Protein AF-A0A914XAJ8-F1 (afdb_monomer_lite)

Foldseek 3Di:
DPPPPPVVVVVPPPVPPPPDPAPPLVVLLVLLVVCLQVLLVCLPDDLVVVLVVQLVVLVVVVVCSVVSNVSCVQFSVQLSVCCNVDVFAGSNNSSCVRSVDDPVPDGTDPPDPDVSD

Secondary structure (DSSP, 8-state):
--STTGGGSTT---------S-S-HHHHHHHHHHHHHHHHHTTTS-HHHHHHHHHHHHHT-TTTHHHHHHHHHHHHHHHHHHHHH-TT--HHHHHHHHH----TTPPPP-SS--TT-

InterPro domains:
  IPR008139 Saposin B type domain [PS50015] (25-105)
  IPR011001 Saposin-like [SSF47862] (27-101)

Radius of gyration: 17.37 Å; chains: 1; bounding box: 32×52×49 Å

Sequence (117 aa):
MKVLIVLAVLCAFVYAKPQEKGLGEEIECDLCHYFGPTLEDWADKELSEIDDFMKAECRMIPFIADKCVQWVADHLDEIVILLKTDECISGCIACNKVCGCDFTNCKPSCRKECPSC

pLDDT: mean 80.27, std 17.65, range [42.91, 95.75]

Organism: NCBI:txid2011161

Structure (mmCIF, N/CA/C/O backbone):
data_AF-A0A914XAJ8-F1
#
_entry.id   AF-A0A914XAJ8-F1
#
loop_
_atom_site.group_PDB
_atom_site.id
_atom_site.type_symbol
_atom_site.label_atom_id
_atom_site.label_alt_id
_atom_site.label_comp_id
_atom_site.label_asym_id
_atom_site.label_entity_id
_atom_site.label_seq_id
_atom_site.pdbx_PDB_ins_code
_atom_site.Cartn_x
_atom_site.Cartn_y
_atom_site.Cartn_z
_atom_site.occupancy
_atom_site.B_iso_or_equiv
_atom_site.auth_seq_id
_atom_site.auth_comp_id
_atom_site.auth_asym_id
_atom_site.auth_atom_id
_atom_site.pdbx_PDB_model_num
ATOM 1 N N . MET A 1 1 ? -14.088 -34.173 33.238 1.00 48.31 1 MET A N 1
ATOM 2 C CA . MET A 1 1 ? -13.890 -32.710 33.108 1.00 48.31 1 MET A CA 1
ATOM 3 C C . MET A 1 1 ? -12.450 -32.397 32.679 1.00 48.31 1 MET A C 1
ATOM 5 O O . MET A 1 1 ? -11.699 -31.856 33.468 1.00 48.31 1 MET A O 1
ATOM 9 N N . LYS A 1 2 ? -12.011 -32.805 31.480 1.00 49.62 2 LYS A N 1
ATOM 10 C CA . LYS A 1 2 ? -10.649 -32.516 30.960 1.00 49.62 2 LYS A CA 1
ATOM 11 C C . LYS A 1 2 ? -10.597 -32.407 29.423 1.00 49.62 2 LYS A C 1
ATOM 13 O O . LYS A 1 2 ? -9.522 -32.325 28.855 1.00 49.62 2 LYS A O 1
ATOM 18 N N . VAL A 1 3 ? -11.757 -32.404 28.755 1.00 48.56 3 VAL A N 1
ATOM 19 C CA . VAL A 1 3 ? -11.868 -32.462 27.281 1.00 48.56 3 VAL A CA 1
ATOM 20 C C . VAL A 1 3 ? -12.312 -31.116 26.681 1.00 48.56 3 VAL A C 1
ATOM 22 O O . VAL A 1 3 ? -12.205 -30.905 25.483 1.00 48.56 3 VAL A O 1
ATOM 25 N N . LEU A 1 4 ? -12.740 -30.155 27.510 1.00 45.94 4 LEU A N 1
ATOM 26 C CA . LEU A 1 4 ? -13.288 -28.870 27.051 1.00 45.94 4 LEU A CA 1
ATOM 27 C C . LEU A 1 4 ? -12.236 -27.782 26.757 1.00 45.94 4 LEU A C 1
ATOM 29 O O . LEU A 1 4 ? -12.598 -26.727 26.259 1.00 45.94 4 LEU A O 1
ATOM 33 N N . ILE A 1 5 ? -10.948 -28.017 27.032 1.00 50.88 5 ILE A N 1
ATOM 34 C CA . ILE A 1 5 ? -9.898 -26.987 26.872 1.00 50.88 5 ILE A CA 1
ATOM 35 C C . ILE A 1 5 ? -9.203 -27.074 25.497 1.00 50.88 5 ILE A C 1
ATOM 37 O O . ILE A 1 5 ? -8.570 -26.122 25.058 1.00 50.88 5 ILE A O 1
ATOM 41 N N . VAL A 1 6 ? -9.365 -28.178 24.761 1.00 46.62 6 VAL A N 1
ATOM 42 C CA . VAL A 1 6 ? -8.634 -28.400 23.496 1.00 46.62 6 VAL A CA 1
ATOM 43 C C . VAL A 1 6 ? -9.242 -27.627 22.311 1.00 46.62 6 VAL A C 1
ATOM 45 O O . VAL A 1 6 ? -8.543 -27.340 21.346 1.00 46.62 6 VAL A O 1
ATOM 48 N N . LEU A 1 7 ? -10.512 -27.213 22.388 1.00 45.22 7 LEU A N 1
ATOM 49 C CA . LEU A 1 7 ? -11.201 -26.523 21.284 1.00 45.22 7 LEU A CA 1
ATOM 50 C C . LEU A 1 7 ? -10.909 -25.015 21.186 1.00 45.22 7 LEU A C 1
ATOM 52 O O . LEU A 1 7 ? -11.104 -24.439 20.123 1.00 45.22 7 LEU A O 1
ATOM 56 N N . ALA A 1 8 ? -10.402 -24.373 22.244 1.00 47.22 8 ALA A N 1
ATOM 57 C CA . ALA A 1 8 ? -10.133 -22.929 22.236 1.00 47.22 8 ALA A CA 1
ATOM 58 C C . ALA A 1 8 ? -8.763 -22.549 21.641 1.00 47.22 8 ALA A C 1
ATOM 60 O O . ALA A 1 8 ? -8.506 -21.377 21.384 1.00 47.22 8 ALA A O 1
ATOM 61 N N . VAL A 1 9 ? -7.878 -23.522 21.405 1.00 49.47 9 VAL A N 1
ATOM 62 C CA . VAL A 1 9 ? -6.501 -23.262 20.944 1.00 49.47 9 VAL A CA 1
ATOM 63 C C . VAL A 1 9 ? -6.392 -23.249 19.409 1.00 49.47 9 VAL A C 1
ATOM 65 O O . VAL A 1 9 ? -5.387 -22.810 18.865 1.00 49.47 9 VAL A O 1
ATOM 68 N N . LEU A 1 10 ? -7.439 -23.657 18.682 1.00 47.53 10 LEU A N 1
ATOM 69 C CA . LEU A 1 10 ? -7.404 -23.768 17.216 1.00 47.53 10 LEU A CA 1
ATOM 70 C C . LEU A 1 10 ? -7.855 -22.508 16.452 1.00 47.53 10 LEU A C 1
ATOM 72 O O . LEU A 1 10 ? -7.652 -22.449 15.245 1.00 47.53 10 LEU A O 1
ATOM 76 N N . CYS A 1 11 ? -8.387 -21.476 17.118 1.00 44.62 11 CYS A N 1
ATOM 77 C CA . CYS A 1 11 ? -8.710 -20.192 16.468 1.00 44.62 11 CYS A CA 1
ATOM 78 C C . CYS A 1 11 ? -7.594 -19.141 16.586 1.00 44.62 11 CYS A C 1
ATOM 80 O O . CYS A 1 11 ? -7.733 -18.043 16.059 1.00 44.62 11 CYS A O 1
ATOM 82 N N . ALA A 1 12 ? -6.484 -19.469 17.257 1.00 45.38 12 ALA A N 1
ATOM 83 C CA . ALA A 1 12 ? -5.336 -18.576 17.415 1.00 45.38 12 ALA A CA 1
ATOM 84 C C . ALA A 1 12 ? -4.277 -18.736 16.312 1.00 45.38 12 ALA A C 1
ATOM 86 O O . ALA A 1 12 ? -3.224 -18.109 16.388 1.00 45.38 12 ALA A O 1
ATOM 87 N N . PHE A 1 13 ? -4.565 -19.494 15.248 1.00 47.50 13 PHE A N 1
ATOM 88 C CA . PHE A 1 13 ? -3.880 -19.302 13.970 1.00 47.50 13 PHE A CA 1
ATOM 89 C C . PHE A 1 13 ? -4.422 -18.031 13.306 1.00 47.50 13 PHE A C 1
ATOM 91 O O . PHE A 1 13 ? -4.981 -18.056 12.213 1.00 47.50 13 PHE A O 1
ATOM 98 N N . VAL A 1 14 ? -4.243 -16.898 13.993 1.00 48.81 14 VAL A N 1
ATOM 99 C CA . VAL A 1 14 ? -3.966 -15.649 13.297 1.00 48.81 14 VAL A CA 1
ATOM 100 C C . VAL A 1 14 ? -2.837 -16.015 12.349 1.00 48.81 14 VAL A C 1
ATOM 102 O O . VAL A 1 14 ? -1.777 -16.462 12.790 1.00 48.81 14 VAL A O 1
ATOM 105 N N . TYR A 1 15 ? -3.131 -15.953 11.054 1.00 50.00 15 TYR A N 1
ATOM 106 C CA . TYR A 1 15 ? -2.159 -16.000 9.979 1.00 50.00 15 TYR A CA 1
ATOM 107 C C . TYR A 1 15 ? -1.119 -14.912 10.265 1.00 50.00 15 TYR A C 1
ATOM 109 O O . TYR A 1 15 ? -1.218 -13.788 9.786 1.00 50.00 15 TYR A O 1
ATOM 117 N N . ALA A 1 16 ? -0.128 -15.223 11.094 1.00 49.53 16 ALA A N 1
ATOM 118 C CA . ALA A 1 16 ? 1.111 -14.486 11.125 1.00 49.53 16 ALA A CA 1
ATOM 119 C C . ALA A 1 16 ? 1.788 -14.847 9.806 1.00 49.53 16 ALA A C 1
ATOM 121 O O . ALA A 1 16 ? 2.519 -15.838 9.725 1.00 49.53 16 ALA A O 1
ATOM 122 N N . LYS A 1 17 ? 1.446 -14.096 8.747 1.00 46.94 17 LYS A N 1
ATOM 123 C CA . LYS A 1 17 ? 2.246 -14.071 7.526 1.00 46.94 17 LYS A CA 1
ATOM 124 C C . LYS A 1 17 ? 3.696 -13.889 7.996 1.00 46.94 17 LYS A C 1
ATOM 126 O O . LYS A 1 17 ? 3.951 -12.988 8.802 1.00 46.94 17 LYS A O 1
ATOM 131 N N . PRO A 1 18 ? 4.632 -14.762 7.595 1.00 42.91 18 PRO A N 1
ATOM 132 C CA . PRO A 1 18 ? 6.034 -14.496 7.855 1.00 42.91 18 PRO A CA 1
ATOM 133 C C . PRO A 1 18 ? 6.340 -13.123 7.251 1.00 42.91 18 PRO A C 1
ATOM 135 O O . PRO A 1 18 ? 6.054 -12.909 6.077 1.00 42.91 18 PRO A O 1
ATOM 138 N N . GLN A 1 19 ? 6.869 -12.191 8.052 1.00 50.59 19 GLN A N 1
ATOM 139 C CA . GLN A 1 19 ? 7.510 -10.993 7.516 1.00 50.59 19 GLN A CA 1
ATOM 140 C C . GLN A 1 19 ? 8.737 -11.470 6.731 1.00 50.59 19 GLN A C 1
ATOM 142 O O . GLN A 1 19 ? 9.844 -11.586 7.265 1.00 50.59 19 GLN A O 1
ATOM 147 N N . GLU A 1 20 ? 8.518 -11.840 5.469 1.00 48.50 20 GLU A N 1
ATOM 148 C CA . GLU A 1 20 ? 9.574 -11.847 4.473 1.00 48.50 20 GLU A CA 1
ATOM 149 C C . GLU A 1 20 ? 10.191 -10.454 4.499 1.00 48.50 20 GLU A C 1
ATOM 151 O O . GLU A 1 20 ? 9.480 -9.464 4.651 1.00 48.50 20 GLU A O 1
ATOM 156 N N . LYS A 1 21 ? 11.526 -10.395 4.482 1.00 43.84 21 LYS A N 1
ATOM 157 C CA . LYS A 1 21 ? 12.284 -9.145 4.579 1.00 43.84 21 LYS A CA 1
ATOM 158 C C . LYS A 1 21 ? 11.654 -8.138 3.628 1.00 43.84 21 LYS A C 1
ATOM 160 O O . LYS A 1 21 ? 11.743 -8.345 2.418 1.00 43.84 21 LYS A O 1
ATOM 165 N N . GLY A 1 22 ? 11.001 -7.143 4.232 1.00 49.75 22 GLY A N 1
ATOM 166 C CA . GLY A 1 22 ? 10.109 -6.223 3.554 1.00 49.75 22 GLY A CA 1
ATOM 167 C C . GLY A 1 22 ? 10.763 -5.676 2.307 1.00 49.75 22 GLY A C 1
ATOM 168 O O . GLY A 1 22 ? 11.993 -5.514 2.224 1.00 49.75 22 GLY A O 1
ATOM 169 N N . LEU A 1 23 ? 9.919 -5.392 1.329 1.00 57.59 23 LEU A N 1
ATOM 170 C CA . LEU A 1 23 ? 10.280 -4.442 0.307 1.00 57.59 23 LEU A CA 1
ATOM 171 C C . LEU A 1 23 ? 10.894 -3.242 1.051 1.00 57.59 23 LEU A C 1
ATOM 173 O O . LEU A 1 23 ? 10.366 -2.843 2.081 1.00 57.59 23 LEU A O 1
ATOM 177 N N . GLY A 1 24 ? 12.099 -2.793 0.663 1.00 64.44 24 GLY A N 1
ATOM 178 C CA . GLY A 1 24 ? 12.816 -1.790 1.463 1.00 64.44 24 GLY A CA 1
ATOM 179 C C . GLY A 1 24 ? 11.845 -0.671 1.827 1.00 64.44 24 GLY A C 1
ATOM 180 O O . GLY A 1 24 ? 11.205 -0.174 0.910 1.00 64.44 24 GLY A O 1
ATOM 181 N N . GLU A 1 25 ? 11.679 -0.382 3.121 1.00 70.56 25 GLU A N 1
ATOM 182 C CA . GLU A 1 25 ? 10.581 0.422 3.702 1.00 70.56 25 GLU A CA 1
ATOM 183 C C . GLU A 1 25 ? 10.292 1.704 2.897 1.00 70.56 25 GLU A C 1
ATOM 185 O O . GLU A 1 25 ? 9.149 2.090 2.681 1.00 70.56 25 GLU A O 1
ATOM 190 N N . GLU A 1 26 ? 11.342 2.292 2.324 1.00 80.31 26 GLU A N 1
ATOM 191 C CA . GLU A 1 26 ? 11.297 3.410 1.379 1.00 80.31 26 GLU A CA 1
ATOM 192 C C . GLU A 1 26 ? 10.439 3.150 0.120 1.00 80.31 26 GLU A C 1
ATOM 194 O O . GLU A 1 26 ? 9.595 3.969 -0.218 1.00 80.31 26 GLU A O 1
ATOM 199 N N . ILE A 1 27 ? 10.590 2.001 -0.549 1.00 86.31 27 ILE A N 1
ATOM 200 C CA . ILE A 1 27 ? 9.811 1.629 -1.742 1.00 86.31 27 ILE A CA 1
ATOM 201 C C . ILE A 1 27 ? 8.351 1.338 -1.376 1.00 86.31 27 ILE A C 1
ATOM 203 O O . ILE A 1 27 ? 7.461 1.701 -2.142 1.00 86.31 27 ILE A O 1
ATOM 207 N N . GLU A 1 28 ? 8.083 0.689 -0.237 1.00 88.44 28 GLU A N 1
ATOM 208 C CA . GLU A 1 28 ? 6.699 0.490 0.232 1.00 88.44 28 GLU A CA 1
ATOM 209 C C . GLU A 1 28 ? 6.024 1.841 0.438 1.00 88.44 28 GLU A C 1
ATOM 211 O O . GLU A 1 28 ? 4.916 2.049 -0.052 1.00 88.44 28 GLU A O 1
ATOM 216 N N . CYS A 1 29 ? 6.727 2.785 1.066 1.00 88.31 29 CYS A N 1
ATOM 217 C CA . CYS A 1 29 ? 6.254 4.148 1.236 1.00 88.31 29 CYS A CA 1
ATOM 218 C C . CYS A 1 29 ? 6.083 4.889 -0.092 1.00 88.31 29 CYS A C 1
ATOM 220 O O . CYS A 1 29 ? 5.043 5.514 -0.296 1.00 88.31 29 CYS A O 1
ATOM 222 N N . ASP A 1 30 ? 7.019 4.780 -1.030 1.00 90.06 30 ASP A N 1
ATOM 223 C CA . ASP A 1 30 ? 6.883 5.400 -2.350 1.00 90.06 30 ASP A CA 1
ATOM 224 C C . ASP A 1 30 ? 5.647 4.882 -3.099 1.00 90.06 30 ASP A C 1
ATOM 226 O O . ASP A 1 30 ? 4.900 5.670 -3.683 1.00 90.06 30 ASP A O 1
ATOM 230 N N . LEU A 1 31 ? 5.380 3.573 -3.036 1.00 91.75 31 LEU A N 1
ATOM 231 C CA . LEU A 1 31 ? 4.180 2.964 -3.616 1.00 91.75 31 LEU A CA 1
ATOM 232 C C . LEU A 1 31 ? 2.910 3.397 -2.877 1.00 91.75 31 LEU A C 1
ATOM 234 O O . LEU A 1 31 ? 1.924 3.752 -3.518 1.00 91.75 31 LEU A O 1
ATOM 238 N N . CYS A 1 32 ? 2.947 3.439 -1.544 1.00 90.88 32 CYS A N 1
ATOM 239 C CA . CYS A 1 32 ? 1.856 3.927 -0.702 1.00 90.88 32 CYS A CA 1
ATOM 240 C C . CYS A 1 32 ? 1.517 5.401 -1.028 1.00 90.88 32 CYS A C 1
ATOM 242 O O . CYS A 1 32 ? 0.343 5.764 -1.131 1.00 90.88 32 CYS A O 1
ATOM 244 N N . HIS A 1 33 ? 2.524 6.248 -1.258 1.00 88.81 33 HIS A N 1
ATOM 245 C CA . HIS A 1 33 ? 2.351 7.646 -1.660 1.00 88.81 33 HIS A CA 1
ATOM 246 C C . HIS A 1 33 ? 1.831 7.777 -3.097 1.00 88.81 33 HIS A C 1
ATOM 248 O O . HIS A 1 33 ? 0.968 8.612 -3.367 1.00 88.81 33 HIS A O 1
ATOM 254 N N . TYR A 1 34 ? 2.322 6.936 -4.008 1.00 89.88 34 TYR A N 1
ATOM 255 C CA . TYR A 1 34 ? 1.908 6.928 -5.408 1.00 89.88 34 TYR A CA 1
ATOM 256 C C . TYR A 1 34 ? 0.459 6.452 -5.589 1.00 89.88 34 TYR A C 1
ATOM 258 O O . TYR A 1 34 ? -0.330 7.106 -6.271 1.00 89.88 34 TYR A O 1
ATOM 266 N N . PHE A 1 35 ? 0.087 5.335 -4.959 1.00 92.69 35 PHE A N 1
ATOM 267 C CA . PHE A 1 35 ? -1.230 4.722 -5.126 1.00 92.69 35 PHE A CA 1
ATOM 268 C C . PHE A 1 35 ? -2.283 5.221 -4.1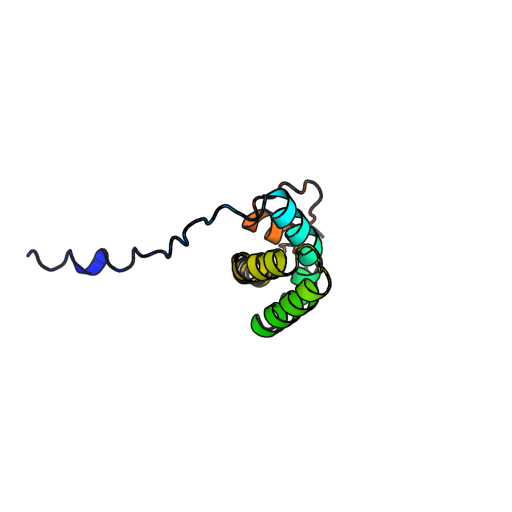50 1.00 92.69 35 PHE A C 1
ATOM 270 O O . PHE A 1 35 ? -3.460 5.133 -4.482 1.00 92.69 35 PHE A O 1
ATOM 277 N N . GLY A 1 36 ? -1.903 5.760 -2.989 1.00 90.88 36 GLY A N 1
ATOM 278 C CA . GLY A 1 36 ? -2.840 6.213 -1.959 1.00 90.88 36 GLY A CA 1
ATOM 279 C C . GLY A 1 36 ? -3.990 7.067 -2.507 1.00 90.88 36 GLY A C 1
ATOM 280 O O . GLY A 1 36 ? -5.141 6.670 -2.344 1.00 90.88 36 GLY A O 1
ATOM 281 N N . PRO A 1 37 ? -3.729 8.181 -3.217 1.00 89.38 37 PRO A N 1
ATOM 282 C CA . PRO A 1 37 ? -4.792 9.007 -3.798 1.00 89.38 37 PRO A CA 1
ATOM 283 C C . PRO A 1 37 ? -5.696 8.237 -4.772 1.00 89.38 37 PRO A C 1
ATOM 285 O O . PRO A 1 37 ? -6.913 8.385 -4.747 1.00 89.38 37 PRO A O 1
ATOM 288 N N . THR A 1 38 ? -5.116 7.360 -5.591 1.00 92.31 38 THR A N 1
ATOM 289 C CA . THR A 1 38 ? -5.880 6.527 -6.526 1.00 92.31 38 THR A CA 1
ATOM 290 C C . THR A 1 38 ? -6.749 5.510 -5.788 1.00 92.31 38 THR A C 1
ATOM 292 O O . THR A 1 38 ? -7.898 5.300 -6.156 1.00 92.31 38 THR A O 1
ATOM 295 N N . LEU A 1 39 ? -6.240 4.897 -4.719 1.00 93.12 39 LEU A N 1
ATOM 296 C CA . LEU A 1 39 ? -7.009 3.979 -3.879 1.00 93.12 39 LEU A CA 1
ATOM 297 C C . LEU A 1 39 ? -8.162 4.687 -3.184 1.00 93.12 39 LEU A C 1
ATOM 299 O O . LEU A 1 39 ? -9.253 4.128 -3.104 1.00 93.12 39 LEU A O 1
ATOM 303 N N . GLU A 1 40 ? -7.943 5.924 -2.741 1.00 91.69 40 GLU A N 1
ATOM 304 C CA . GLU A 1 40 ? -9.017 6.769 -2.238 1.00 91.69 40 GLU A CA 1
ATOM 305 C C . GLU A 1 40 ? -10.082 6.963 -3.307 1.00 91.69 40 GLU A C 1
ATOM 307 O O . GLU A 1 40 ? -11.232 6.655 -3.033 1.00 91.69 40 GLU A O 1
ATOM 312 N N . ASP A 1 41 ? -9.714 7.371 -4.527 1.00 90.88 41 ASP A N 1
ATOM 313 C CA . ASP A 1 41 ? -10.634 7.559 -5.659 1.00 90.88 41 ASP A CA 1
ATOM 314 C C . ASP A 1 41 ? -11.402 6.284 -6.044 1.00 90.88 41 ASP A C 1
ATOM 316 O O . ASP A 1 41 ? -12.550 6.342 -6.504 1.00 90.88 41 ASP A O 1
ATOM 320 N N . TRP A 1 42 ? -10.815 5.123 -5.782 1.00 91.94 42 TRP A N 1
ATOM 321 C CA . TRP A 1 42 ? -11.373 3.822 -6.126 1.00 91.94 42 TRP A CA 1
ATOM 322 C C . TRP A 1 42 ? -12.020 3.096 -4.945 1.00 91.94 42 TRP A C 1
ATOM 324 O O . TRP A 1 42 ? -12.495 1.977 -5.121 1.00 91.94 42 TRP A O 1
ATOM 334 N N . ALA A 1 43 ? -12.119 3.716 -3.766 1.00 89.06 43 ALA A N 1
ATOM 335 C CA . ALA A 1 43 ? -12.602 3.046 -2.558 1.00 89.06 43 ALA A CA 1
ATOM 336 C C . ALA A 1 43 ? -14.038 2.491 -2.674 1.00 89.06 43 ALA A C 1
ATOM 338 O O . ALA A 1 43 ? -14.373 1.532 -1.984 1.00 89.06 43 ALA A O 1
ATOM 339 N N . ASP A 1 44 ? -14.874 3.023 -3.574 1.00 89.69 44 ASP A N 1
ATOM 340 C CA . ASP A 1 44 ? -16.238 2.514 -3.816 1.00 89.69 44 ASP A CA 1
ATOM 341 C C . ASP A 1 44 ? -16.297 1.334 -4.807 1.00 89.69 44 ASP A C 1
ATOM 343 O O . ASP A 1 44 ? -17.379 0.818 -5.089 1.00 89.69 44 ASP A O 1
ATOM 347 N N . LYS A 1 45 ? -15.162 0.917 -5.379 1.00 93.94 45 LYS A N 1
ATOM 348 C CA . LYS A 1 45 ? -15.084 -0.192 -6.338 1.00 93.94 45 LYS A CA 1
ATOM 349 C C . LYS A 1 45 ? -14.977 -1.545 -5.645 1.00 93.94 45 LYS A C 1
ATOM 351 O O . LYS A 1 45 ? -14.651 -1.653 -4.457 1.00 93.94 45 LYS A O 1
ATOM 356 N N . GLU A 1 46 ? -15.254 -2.603 -6.398 1.00 95.38 46 GLU A N 1
ATOM 357 C CA . GLU A 1 46 ? -15.003 -3.965 -5.935 1.00 95.38 46 GLU A CA 1
ATOM 358 C C . GLU A 1 46 ? -13.499 -4.204 -5.800 1.00 95.38 46 GLU A C 1
ATOM 360 O O . GLU A 1 46 ? -12.712 -3.753 -6.628 1.00 95.38 46 GLU A O 1
ATOM 365 N N . LEU A 1 47 ? -13.087 -4.927 -4.756 1.00 93.69 47 LEU A N 1
ATOM 366 C CA . LEU A 1 47 ? -11.667 -5.136 -4.454 1.00 93.69 47 LEU A CA 1
ATOM 367 C C . LEU A 1 47 ? -10.916 -5.800 -5.620 1.00 93.69 47 LEU A C 1
ATOM 369 O O . LEU A 1 47 ? -9.777 -5.442 -5.891 1.00 93.69 47 LEU A O 1
ATOM 373 N N . SER A 1 48 ? -11.572 -6.705 -6.349 1.00 95.19 48 SER A N 1
ATOM 374 C CA . SER A 1 48 ? -11.011 -7.331 -7.550 1.00 95.19 48 SER A CA 1
ATOM 375 C C . SER A 1 48 ? -10.739 -6.333 -8.678 1.00 95.19 48 SER A C 1
ATOM 377 O O . SER A 1 48 ? -9.719 -6.449 -9.347 1.00 95.19 48 SER A O 1
ATOM 379 N N . GLU A 1 49 ? -11.602 -5.331 -8.874 1.00 95.69 49 GLU A N 1
ATOM 380 C CA . GLU A 1 49 ? -11.379 -4.281 -9.879 1.00 95.69 49 GLU A CA 1
ATOM 381 C C . GLU A 1 49 ? -10.176 -3.408 -9.508 1.00 95.69 49 GLU A C 1
ATOM 383 O O . GLU A 1 49 ? -9.395 -3.022 -10.378 1.00 95.69 49 GLU A O 1
ATOM 388 N N . ILE A 1 50 ? -10.016 -3.118 -8.212 1.00 95.56 50 ILE A N 1
ATOM 389 C CA . ILE A 1 50 ? -8.884 -2.347 -7.695 1.00 95.56 50 ILE A CA 1
ATOM 390 C C . ILE A 1 50 ? -7.589 -3.160 -7.833 1.00 95.56 50 ILE A C 1
ATOM 392 O O . ILE A 1 50 ? -6.590 -2.629 -8.308 1.00 95.56 50 ILE A O 1
ATOM 396 N N . ASP A 1 51 ? -7.605 -4.447 -7.478 1.00 95.31 51 ASP A N 1
ATOM 397 C CA . ASP A 1 51 ? -6.455 -5.352 -7.601 1.00 95.31 51 ASP A CA 1
ATOM 398 C C . ASP A 1 51 ? -5.979 -5.489 -9.054 1.00 95.31 51 ASP A C 1
ATOM 400 O O . ASP A 1 51 ? -4.790 -5.311 -9.335 1.00 95.31 51 ASP A O 1
ATOM 404 N N . ASP A 1 52 ? -6.903 -5.720 -9.991 1.00 95.75 52 ASP A N 1
ATOM 405 C CA . ASP A 1 52 ? -6.587 -5.812 -11.419 1.00 95.75 52 ASP A CA 1
ATOM 406 C C . ASP A 1 52 ? -5.992 -4.502 -11.953 1.00 95.75 52 ASP A C 1
ATOM 408 O O . ASP A 1 52 ? -4.997 -4.519 -12.689 1.00 95.75 52 ASP A O 1
ATOM 412 N N . PHE A 1 53 ? -6.566 -3.361 -11.558 1.00 95.25 53 PHE A N 1
ATOM 413 C CA . PHE A 1 53 ? -6.060 -2.045 -11.934 1.00 95.25 53 PHE A CA 1
ATOM 414 C C . PHE A 1 53 ? -4.651 -1.801 -11.376 1.00 95.25 53 PHE A C 1
ATOM 416 O O . PHE A 1 53 ? -3.739 -1.463 -12.130 1.00 95.25 53 PHE A O 1
ATOM 423 N N . MET A 1 54 ? -4.430 -2.045 -10.083 1.00 94.88 54 MET A N 1
ATOM 424 C CA . MET A 1 54 ? -3.132 -1.816 -9.440 1.00 94.88 54 MET A CA 1
ATOM 425 C C . MET A 1 54 ? -2.050 -2.730 -10.019 1.00 94.88 54 MET A C 1
ATOM 427 O O . MET A 1 54 ? -0.940 -2.282 -10.301 1.00 94.88 54 MET A O 1
ATOM 431 N N . LYS A 1 55 ? -2.372 -3.998 -10.304 1.00 94.56 55 LYS A N 1
ATOM 432 C CA . LYS A 1 55 ? -1.452 -4.914 -10.999 1.00 94.56 55 LYS A CA 1
ATOM 433 C C . LYS A 1 55 ? -1.143 -4.462 -12.424 1.00 94.56 55 LYS A C 1
ATOM 435 O O . LYS A 1 55 ? -0.030 -4.704 -12.897 1.00 94.56 55 LYS A O 1
ATOM 440 N N . ALA A 1 56 ? -2.092 -3.836 -13.120 1.00 95.12 56 ALA A N 1
ATOM 441 C CA . ALA A 1 56 ? -1.843 -3.246 -14.432 1.00 95.12 56 ALA A CA 1
ATOM 442 C C . ALA A 1 56 ? -0.896 -2.039 -14.329 1.00 95.12 56 ALA A C 1
ATOM 444 O O . ALA A 1 56 ? 0.087 -1.990 -15.070 1.00 95.12 56 ALA A O 1
ATOM 445 N N . GLU A 1 57 ? -1.118 -1.142 -13.368 1.00 94.56 57 GLU A N 1
ATOM 446 C CA . GLU A 1 57 ? -0.231 -0.002 -13.093 1.00 94.56 57 GLU A CA 1
ATOM 447 C C . GLU A 1 57 ? 1.182 -0.456 -12.701 1.00 94.56 57 GLU A C 1
ATOM 449 O O . GLU A 1 57 ? 2.172 0.055 -13.224 1.00 94.56 57 GLU A O 1
ATOM 454 N N . CYS A 1 58 ? 1.311 -1.504 -11.882 1.00 94.69 58 CYS A N 1
ATOM 455 C CA . CYS A 1 58 ? 2.613 -2.067 -11.521 1.00 94.69 58 CYS A CA 1
ATOM 456 C C . CYS A 1 58 ? 3.448 -2.495 -12.736 1.00 94.69 58 CYS A C 1
ATOM 458 O O . CYS A 1 58 ? 4.673 -2.362 -12.730 1.00 94.69 58 CYS A O 1
ATOM 460 N N . ARG A 1 59 ? 2.811 -2.974 -13.813 1.00 93.69 59 ARG A N 1
ATOM 461 C CA . ARG A 1 59 ? 3.512 -3.364 -15.051 1.00 93.69 59 ARG A CA 1
ATOM 462 C C . ARG A 1 59 ? 4.065 -2.166 -15.821 1.00 93.69 59 ARG A C 1
ATOM 464 O O . ARG A 1 59 ? 4.968 -2.346 -16.636 1.00 93.69 59 ARG A O 1
ATOM 471 N N . MET A 1 60 ? 3.559 -0.963 -15.557 1.00 91.81 60 MET A N 1
ATOM 472 C CA . MET A 1 60 ? 4.033 0.277 -16.173 1.00 91.81 60 MET A CA 1
ATOM 473 C C . MET A 1 60 ? 5.325 0.797 -15.530 1.00 91.81 60 MET A C 1
ATOM 475 O O . MET A 1 60 ? 5.965 1.683 -16.097 1.00 91.81 60 MET A O 1
ATOM 479 N N . ILE A 1 61 ? 5.752 0.224 -14.396 1.00 88.50 61 ILE A N 1
ATOM 480 C CA . ILE A 1 61 ? 6.969 0.616 -13.674 1.00 88.50 61 ILE A CA 1
ATOM 481 C C . ILE A 1 61 ? 8.013 -0.517 -13.748 1.00 88.50 61 ILE A C 1
ATOM 483 O O . ILE A 1 61 ? 8.223 -1.252 -12.782 1.00 88.50 61 ILE A O 1
ATOM 487 N N . PRO A 1 62 ? 8.709 -0.688 -14.889 1.00 83.06 62 PRO A N 1
ATOM 488 C CA . PRO A 1 62 ? 9.489 -1.894 -15.184 1.00 83.06 62 PRO A CA 1
ATOM 489 C C . PRO A 1 62 ? 10.624 -2.185 -14.192 1.00 83.06 62 PRO A C 1
ATOM 491 O O . PRO A 1 62 ? 11.005 -3.339 -14.024 1.00 83.06 62 PRO A O 1
ATOM 494 N N . PHE A 1 63 ? 11.159 -1.171 -13.508 1.00 88.25 63 PHE A N 1
ATOM 495 C CA . PHE A 1 63 ? 12.257 -1.341 -12.547 1.00 88.25 63 PHE A CA 1
ATOM 496 C C . PHE A 1 63 ? 11.817 -1.909 -11.191 1.00 88.25 63 PHE A C 1
ATOM 498 O O . PHE A 1 63 ? 12.655 -2.405 -10.438 1.00 88.25 63 PHE A O 1
ATOM 505 N N . ILE A 1 64 ? 10.522 -1.832 -10.875 1.00 89.56 64 ILE A N 1
ATOM 506 C CA . ILE A 1 64 ? 9.954 -2.291 -9.601 1.00 89.56 64 ILE A CA 1
ATOM 507 C C . ILE A 1 64 ? 8.670 -3.106 -9.797 1.00 89.56 64 ILE A C 1
ATOM 509 O O . ILE A 1 64 ? 7.934 -3.290 -8.838 1.00 89.56 64 ILE A O 1
ATOM 513 N N . ALA A 1 65 ? 8.387 -3.607 -11.002 1.00 92.38 65 ALA A N 1
ATOM 514 C CA . ALA A 1 65 ? 7.110 -4.254 -11.311 1.00 92.38 65 ALA A CA 1
ATOM 515 C C . ALA A 1 65 ? 6.783 -5.414 -10.355 1.00 92.38 65 ALA A C 1
ATOM 517 O O . ALA A 1 65 ? 5.711 -5.427 -9.757 1.00 92.38 65 ALA A O 1
ATOM 518 N N . ASP A 1 66 ? 7.729 -6.331 -10.131 1.00 91.69 66 ASP A N 1
ATOM 519 C CA . ASP A 1 66 ? 7.535 -7.473 -9.221 1.00 91.69 66 ASP A CA 1
ATOM 520 C C . ASP A 1 66 ? 7.323 -7.020 -7.772 1.00 91.69 66 ASP A C 1
ATOM 522 O O . ASP A 1 66 ? 6.456 -7.521 -7.062 1.00 91.69 66 ASP A O 1
ATOM 526 N N . LYS A 1 67 ? 8.093 -6.014 -7.356 1.00 91.25 67 LYS A N 1
ATOM 527 C CA . LYS A 1 67 ? 8.012 -5.386 -6.036 1.00 91.25 67 LYS A CA 1
ATOM 528 C C . LYS A 1 67 ? 6.667 -4.693 -5.810 1.00 91.25 67 LYS A C 1
ATOM 530 O O . LYS A 1 67 ? 6.096 -4.792 -4.733 1.00 91.25 67 LYS A O 1
ATOM 535 N N . CYS A 1 68 ? 6.155 -4.032 -6.840 1.00 94.19 68 CYS A N 1
ATOM 536 C CA . CYS A 1 68 ? 4.855 -3.385 -6.838 1.00 94.19 68 CYS A CA 1
ATOM 537 C C . CYS A 1 68 ? 3.727 -4.418 -6.766 1.00 94.19 68 CYS A C 1
ATOM 539 O O . CYS A 1 68 ? 2.832 -4.286 -5.941 1.00 94.19 68 CYS A O 1
ATOM 541 N N . VAL A 1 69 ? 3.796 -5.491 -7.562 1.00 95.06 69 VAL A N 1
ATOM 542 C CA . VAL A 1 69 ? 2.806 -6.580 -7.503 1.00 95.06 69 VAL A CA 1
ATOM 543 C C . VAL A 1 69 ? 2.807 -7.252 -6.128 1.00 95.06 69 VAL A C 1
ATOM 545 O O . VAL A 1 69 ? 1.737 -7.570 -5.612 1.00 95.06 69 VAL A O 1
ATOM 548 N N . GLN A 1 70 ? 3.983 -7.433 -5.523 1.00 93.62 70 GLN A N 1
ATOM 549 C CA . GLN A 1 70 ? 4.097 -7.948 -4.160 1.00 93.62 70 GLN A CA 1
ATOM 550 C C . GLN A 1 70 ? 3.452 -6.996 -3.145 1.00 93.62 70 GLN A C 1
ATOM 552 O O . GLN A 1 70 ? 2.636 -7.434 -2.343 1.00 93.62 70 GLN A O 1
ATOM 557 N N . TRP A 1 71 ? 3.737 -5.694 -3.234 1.00 94.25 71 TRP A N 1
ATOM 558 C CA . TRP A 1 71 ? 3.114 -4.678 -2.380 1.00 94.25 71 TRP A CA 1
ATOM 559 C C . TRP A 1 71 ? 1.582 -4.693 -2.488 1.00 94.25 71 TRP A C 1
ATOM 561 O O . TRP A 1 71 ? 0.892 -4.670 -1.471 1.00 94.25 71 TRP A O 1
ATOM 571 N N . VAL A 1 72 ? 1.042 -4.814 -3.707 1.00 95.62 72 VAL A N 1
ATOM 572 C CA . VAL A 1 72 ? -0.405 -4.964 -3.927 1.00 95.62 72 VAL A CA 1
ATOM 573 C C . VAL A 1 72 ? -0.931 -6.198 -3.189 1.00 95.62 72 VAL A C 1
ATOM 575 O O . VAL A 1 72 ? -1.910 -6.101 -2.456 1.00 95.62 72 VAL A O 1
ATOM 578 N N . ALA A 1 73 ? -0.258 -7.343 -3.319 1.00 94.56 73 ALA A N 1
ATOM 579 C CA . ALA A 1 73 ? -0.664 -8.583 -2.657 1.00 94.56 73 ALA A CA 1
ATOM 580 C C . ALA A 1 73 ? -0.562 -8.537 -1.118 1.00 94.56 73 ALA A C 1
ATOM 582 O O . ALA A 1 73 ? -1.242 -9.306 -0.429 1.00 94.56 73 ALA A O 1
ATOM 583 N N . ASP A 1 74 ? 0.293 -7.672 -0.575 1.00 93.62 74 ASP A N 1
ATOM 584 C CA . ASP A 1 74 ? 0.533 -7.580 0.863 1.00 93.62 74 ASP A CA 1
ATOM 585 C C . ASP A 1 74 ? -0.309 -6.521 1.569 1.00 93.62 74 ASP A C 1
ATOM 587 O O . ASP A 1 74 ? -0.713 -6.767 2.706 1.00 93.62 74 ASP A O 1
ATOM 591 N N . HIS A 1 75 ? -0.627 -5.405 0.907 1.00 94.38 75 HIS A N 1
ATOM 592 C CA . HIS A 1 75 ? -1.223 -4.240 1.570 1.00 94.38 75 HIS A CA 1
ATOM 593 C C . HIS A 1 75 ? -2.575 -3.795 1.005 1.00 94.38 75 HIS A C 1
ATOM 595 O O . HIS A 1 75 ? -3.333 -3.141 1.726 1.00 94.38 75 HIS A O 1
ATOM 601 N N . LEU A 1 76 ? -2.907 -4.123 -0.252 1.00 94.62 76 LEU A N 1
ATOM 602 C CA . LEU A 1 76 ? -4.069 -3.536 -0.930 1.00 94.62 76 LEU A CA 1
ATOM 603 C C . LEU A 1 76 ? -5.378 -3.774 -0.168 1.00 94.62 76 LEU A C 1
ATOM 605 O O . LEU A 1 76 ? -6.123 -2.826 0.084 1.00 94.62 76 LEU A O 1
ATOM 609 N N . ASP A 1 77 ? -5.640 -5.024 0.214 1.00 95.56 77 ASP A N 1
ATOM 610 C CA . ASP A 1 77 ? -6.872 -5.417 0.899 1.00 95.56 77 ASP A CA 1
ATOM 611 C C . ASP A 1 77 ? -7.078 -4.615 2.189 1.00 95.56 77 ASP A C 1
ATOM 613 O O . ASP A 1 77 ? -8.170 -4.104 2.439 1.00 95.56 77 ASP A O 1
ATOM 617 N N . GLU A 1 78 ? -6.024 -4.458 2.993 1.00 95.50 78 GLU A N 1
ATOM 618 C CA . GLU A 1 78 ? -6.085 -3.728 4.260 1.00 95.50 78 GLU A CA 1
ATOM 619 C C . GLU A 1 78 ? -6.340 -2.231 4.038 1.00 95.50 78 GLU A C 1
ATOM 621 O O . GLU A 1 78 ? -7.203 -1.646 4.698 1.00 95.50 78 GLU A O 1
ATOM 626 N N . ILE A 1 79 ? -5.661 -1.621 3.059 1.00 95.00 79 ILE A N 1
ATOM 627 C CA . ILE A 1 79 ? -5.852 -0.205 2.709 1.00 95.00 79 ILE A CA 1
ATOM 628 C C . ILE A 1 79 ? -7.289 0.038 2.227 1.00 95.00 79 ILE A C 1
ATOM 630 O O . ILE A 1 79 ? -7.946 0.975 2.684 1.00 95.00 79 ILE A O 1
ATOM 634 N N . VAL A 1 80 ? -7.810 -0.820 1.345 1.00 95.12 80 VAL A N 1
ATOM 635 C CA . VAL A 1 80 ? -9.181 -0.703 0.824 1.00 95.12 80 VAL A CA 1
ATOM 636 C C . VAL A 1 80 ? -10.212 -0.916 1.933 1.00 95.12 80 VAL A C 1
ATOM 638 O O . VAL A 1 80 ? -11.212 -0.199 1.978 1.00 95.12 80 VAL A O 1
ATOM 641 N N . ILE A 1 81 ? -9.982 -1.851 2.861 1.00 94.75 81 ILE A N 1
ATOM 642 C CA . ILE A 1 81 ? -10.853 -2.038 4.032 1.00 94.75 81 ILE A CA 1
ATOM 643 C C . ILE A 1 81 ? -10.884 -0.769 4.887 1.00 94.75 81 ILE A C 1
ATOM 645 O O . ILE A 1 81 ? -11.969 -0.335 5.276 1.00 94.75 81 ILE A O 1
ATOM 649 N N . LEU A 1 82 ? -9.735 -0.142 5.157 1.00 93.56 82 LEU A N 1
ATOM 650 C CA . LEU A 1 82 ? -9.691 1.117 5.907 1.00 93.56 82 LEU A CA 1
ATOM 651 C C . LEU A 1 82 ? -10.498 2.214 5.206 1.00 93.56 82 LEU A C 1
ATOM 653 O O . LEU A 1 82 ? -11.346 2.837 5.838 1.00 93.56 82 LEU A O 1
ATOM 657 N N . LEU A 1 83 ? -10.307 2.388 3.897 1.00 92.88 83 LEU A N 1
ATOM 658 C CA . LEU A 1 83 ? -11.021 3.397 3.107 1.00 92.88 83 LEU A CA 1
ATOM 659 C C . LEU A 1 83 ? -12.536 3.159 3.044 1.00 92.88 83 LEU A C 1
ATOM 661 O O . LEU A 1 83 ? -13.314 4.108 3.006 1.00 92.88 83 LEU A O 1
ATOM 665 N N . LYS A 1 84 ? -12.972 1.896 3.052 1.00 91.06 84 LYS A N 1
ATOM 666 C CA . LYS A 1 84 ? -14.399 1.538 3.066 1.00 91.06 84 LYS A CA 1
ATOM 667 C C . LYS A 1 84 ? -15.044 1.666 4.444 1.00 91.06 84 LYS A C 1
ATOM 669 O O . LYS A 1 84 ? -16.260 1.818 4.530 1.00 91.06 84 LYS A O 1
ATOM 674 N N . THR A 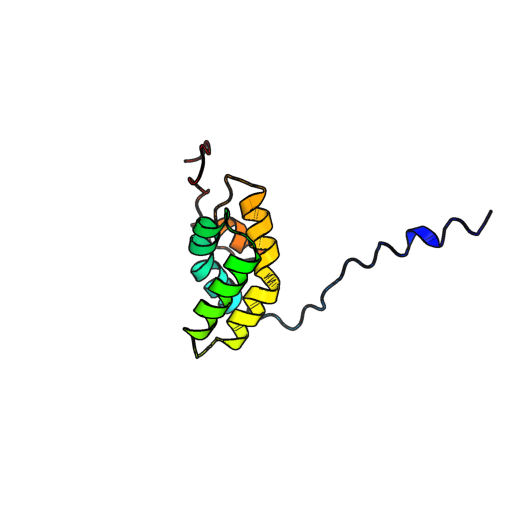1 85 ? -14.260 1.542 5.513 1.00 90.88 85 THR A N 1
ATOM 675 C CA . THR A 1 85 ? -14.767 1.536 6.896 1.00 90.88 85 THR A CA 1
ATOM 676 C C . THR A 1 85 ? -14.743 2.912 7.550 1.00 90.88 85 THR A C 1
ATOM 678 O O . THR A 1 85 ? -15.613 3.192 8.374 1.00 90.88 85 THR A O 1
ATOM 681 N N . ASP A 1 86 ? -13.795 3.771 7.181 1.00 89.19 86 ASP A N 1
ATOM 682 C CA . ASP A 1 86 ? -13.673 5.138 7.681 1.00 89.19 86 ASP A CA 1
ATOM 683 C C . ASP A 1 86 ? -13.826 6.125 6.521 1.00 89.19 86 ASP A C 1
ATOM 685 O O . ASP A 1 86 ? -12.897 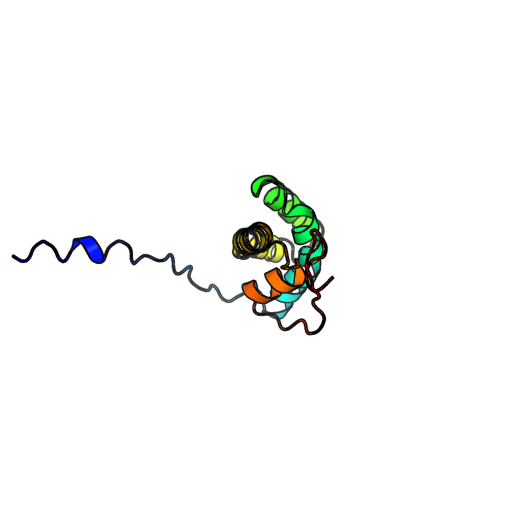6.391 5.770 1.00 89.19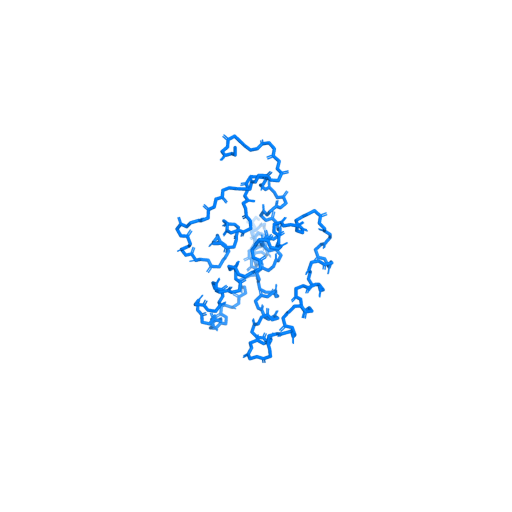 86 ASP A O 1
ATOM 689 N N . GLU A 1 87 ? -15.018 6.696 6.386 1.00 84.19 87 GLU A N 1
ATOM 690 C CA . GLU A 1 87 ? -15.349 7.621 5.297 1.00 84.19 87 GLU A CA 1
ATOM 691 C C . GLU A 1 87 ? -14.523 8.919 5.302 1.00 84.19 87 GLU A C 1
ATOM 693 O O . GLU A 1 87 ? -14.528 9.646 4.307 1.00 84.19 87 GLU A O 1
ATOM 698 N N . CYS A 1 88 ? -13.816 9.208 6.399 1.00 87.38 88 CYS A N 1
ATOM 699 C CA . CYS A 1 88 ? -12.967 10.386 6.543 1.00 87.38 88 CYS A CA 1
ATOM 700 C C . CYS A 1 88 ? -11.471 10.078 6.455 1.00 87.38 88 CYS A C 1
ATOM 702 O O . CY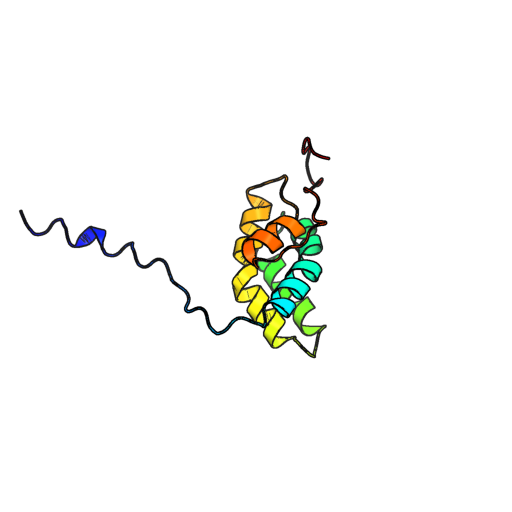S A 1 88 ? -10.650 11.006 6.490 1.00 87.38 88 CYS A O 1
ATOM 704 N N . ILE A 1 89 ? -11.090 8.808 6.299 1.00 90.62 89 ILE A N 1
ATOM 705 C CA . ILE A 1 89 ? -9.698 8.444 6.058 1.00 90.62 89 ILE A CA 1
ATOM 706 C C . ILE A 1 89 ? -9.348 8.698 4.592 1.00 90.62 89 ILE A C 1
ATOM 708 O O . ILE A 1 89 ? -10.026 8.230 3.684 1.00 90.62 89 ILE A O 1
ATOM 712 N N . SER A 1 90 ? -8.283 9.461 4.346 1.00 91.44 90 SER A N 1
ATOM 713 C CA . SER A 1 90 ? -7.735 9.578 2.993 1.00 91.44 90 SER A CA 1
ATOM 714 C C . SER A 1 90 ? -6.883 8.371 2.649 1.00 91.44 90 SER A C 1
ATOM 716 O O . SER A 1 90 ? -6.367 7.679 3.534 1.00 91.44 90 SER A O 1
ATOM 718 N N . GLY A 1 91 ? -6.649 8.177 1.355 1.00 91.19 91 GLY A N 1
ATOM 719 C CA . GLY A 1 91 ? -5.729 7.161 0.860 1.00 91.19 91 GLY A CA 1
ATOM 720 C C . GLY A 1 91 ? -4.333 7.327 1.438 1.00 91.19 91 GLY A C 1
ATOM 721 O O . GLY A 1 91 ? -3.716 6.352 1.841 1.00 91.19 91 GLY A O 1
ATOM 722 N N . CYS A 1 92 ? -3.875 8.571 1.596 1.00 89.62 92 CYS A N 1
ATOM 723 C CA . CYS A 1 92 ? -2.599 8.892 2.238 1.00 89.62 92 CYS A CA 1
ATOM 724 C C . CYS A 1 92 ? -2.543 8.403 3.699 1.00 89.62 92 CYS A C 1
ATOM 726 O O . CYS A 1 92 ? -1.582 7.746 4.097 1.00 89.62 92 CYS A O 1
ATOM 728 N N . ILE A 1 93 ? -3.583 8.679 4.500 1.00 90.94 93 ILE A N 1
ATOM 729 C CA . ILE A 1 93 ? -3.630 8.255 5.912 1.00 90.94 93 ILE A CA 1
ATOM 730 C C . ILE A 1 93 ? -3.775 6.732 6.021 1.00 90.94 93 ILE A C 1
ATOM 732 O O . ILE A 1 93 ? -3.121 6.122 6.867 1.00 90.94 93 ILE A O 1
ATOM 736 N N . ALA A 1 94 ? -4.617 6.115 5.187 1.00 92.75 94 ALA A N 1
ATOM 737 C CA . ALA A 1 94 ? -4.788 4.664 5.154 1.00 92.75 94 ALA A CA 1
ATOM 738 C C . ALA A 1 94 ? -3.469 3.964 4.793 1.00 92.75 94 ALA A C 1
ATOM 740 O O . ALA A 1 94 ? -3.030 3.073 5.516 1.00 92.75 94 ALA A O 1
ATOM 741 N N . CYS A 1 95 ? -2.787 4.449 3.755 1.00 90.56 95 CYS A N 1
ATOM 742 C CA . CYS A 1 95 ? -1.458 4.002 3.355 1.00 90.56 95 CYS A CA 1
ATOM 743 C C . CYS A 1 95 ? -0.430 4.125 4.489 1.00 90.56 95 CYS A C 1
ATOM 745 O O . CYS A 1 95 ? 0.245 3.149 4.791 1.00 90.56 95 CYS A O 1
ATOM 747 N N . ASN A 1 96 ? -0.348 5.267 5.180 1.00 89.75 96 ASN A N 1
ATOM 748 C CA . ASN A 1 96 ? 0.558 5.422 6.329 1.00 89.75 96 ASN A CA 1
ATOM 749 C C . ASN A 1 96 ? 0.305 4.401 7.431 1.00 89.75 96 ASN A C 1
ATOM 751 O O . ASN A 1 96 ? 1.249 3.851 7.991 1.00 89.75 96 ASN A O 1
ATOM 755 N N . LYS A 1 97 ? -0.970 4.154 7.752 1.00 90.69 97 LYS A N 1
ATOM 756 C CA . LYS A 1 97 ? -1.337 3.196 8.798 1.00 90.69 97 LYS A CA 1
ATOM 757 C C . LYS A 1 97 ? -0.897 1.773 8.449 1.00 90.69 97 LYS A C 1
ATOM 759 O O . LYS A 1 97 ? -0.473 1.065 9.355 1.00 90.69 97 LYS A O 1
ATOM 764 N N . VAL A 1 98 ? -0.993 1.379 7.178 1.00 91.44 98 VAL A N 1
ATOM 765 C CA . VAL A 1 98 ? -0.679 0.014 6.717 1.00 91.44 98 VAL A CA 1
ATOM 766 C C . VAL A 1 98 ? 0.812 -0.168 6.427 1.00 91.44 98 VAL A C 1
ATOM 768 O O . VAL A 1 98 ? 1.408 -1.140 6.880 1.00 91.44 98 VAL A O 1
ATOM 771 N N . CYS A 1 99 ? 1.430 0.772 5.710 1.00 87.62 99 CYS A N 1
ATOM 772 C CA . CYS A 1 99 ? 2.845 0.718 5.330 1.00 87.62 99 CYS A CA 1
ATOM 773 C C . CYS A 1 99 ? 3.798 1.186 6.453 1.00 87.62 99 CYS A C 1
ATOM 775 O O . CYS A 1 99 ? 5.007 1.061 6.315 1.00 87.62 99 CYS A O 1
ATOM 777 N N . GLY A 1 100 ? 3.295 1.768 7.551 1.00 86.75 100 GLY A N 1
ATOM 778 C CA . GLY A 1 100 ? 4.142 2.305 8.628 1.00 86.75 100 GLY A CA 1
ATOM 779 C C . GLY A 1 100 ? 4.894 3.593 8.265 1.00 86.75 100 GLY A C 1
ATOM 780 O O . GLY A 1 100 ? 5.856 3.951 8.938 1.00 86.75 100 GLY A O 1
ATOM 781 N N . CYS A 1 101 ? 4.457 4.297 7.220 1.00 83.06 101 CYS A N 1
ATOM 782 C CA . CYS A 1 101 ? 5.118 5.496 6.707 1.00 83.06 101 CYS A CA 1
ATOM 783 C C . CYS A 1 101 ? 4.788 6.752 7.525 1.00 83.06 101 CYS A C 1
ATOM 785 O O . CYS A 1 101 ? 3.667 6.923 8.010 1.00 83.06 101 CYS A O 1
ATOM 787 N N . ASP A 1 102 ? 5.742 7.684 7.605 1.00 79.69 102 ASP A N 1
ATOM 788 C CA . ASP A 1 102 ? 5.553 9.000 8.231 1.00 79.69 102 ASP A CA 1
ATOM 789 C C . ASP A 1 102 ? 5.399 10.112 7.176 1.00 79.69 102 ASP A C 1
ATOM 791 O O . ASP A 1 102 ? 6.288 10.942 6.961 1.00 79.69 102 ASP A O 1
ATOM 795 N N . PHE A 1 103 ? 4.257 10.138 6.473 1.00 76.69 103 PHE A N 1
ATOM 796 C CA . PHE A 1 103 ? 3.908 11.300 5.644 1.00 76.69 103 PHE A CA 1
ATOM 797 C C . PHE A 1 103 ? 3.252 12.384 6.501 1.00 76.69 103 PHE A C 1
ATOM 799 O O . PHE A 1 103 ? 2.047 12.376 6.755 1.00 76.69 103 PHE A O 1
ATOM 806 N N . THR A 1 104 ? 4.046 13.383 6.871 1.00 74.00 104 THR A N 1
ATOM 807 C CA . THR A 1 104 ? 3.622 14.541 7.680 1.00 74.00 104 THR A CA 1
ATOM 808 C C . THR A 1 104 ? 2.555 15.434 7.028 1.00 74.00 104 THR A C 1
ATOM 810 O O . THR A 1 104 ? 1.981 16.285 7.701 1.00 74.00 104 THR A O 1
ATOM 813 N N . ASN A 1 105 ? 2.254 15.242 5.737 1.00 74.75 105 ASN A N 1
ATOM 814 C CA . ASN A 1 105 ? 1.350 16.100 4.960 1.00 74.75 105 ASN A CA 1
ATOM 815 C C . ASN A 1 105 ? 0.043 15.421 4.514 1.00 74.75 105 ASN A C 1
ATOM 817 O O . ASN A 1 105 ? -0.672 15.979 3.677 1.00 74.75 105 ASN A O 1
ATOM 821 N N . CYS A 1 106 ? -0.300 14.244 5.047 1.00 82.50 106 CYS A N 1
ATOM 822 C CA . CYS A 1 106 ? -1.592 13.638 4.735 1.00 82.50 106 CYS A CA 1
ATOM 823 C C . CYS A 1 106 ? -2.747 14.472 5.306 1.00 82.50 106 CYS A C 1
ATOM 825 O O . CYS A 1 106 ? -2.778 14.789 6.495 1.00 82.50 106 CYS A O 1
ATOM 827 N N . LYS A 1 107 ? -3.731 14.788 4.461 1.00 82.44 107 LYS A N 1
ATOM 828 C CA . LYS A 1 107 ? -4.995 15.410 4.878 1.00 82.44 107 LYS A CA 1
ATOM 829 C C . LYS A 1 107 ? -6.105 14.358 4.965 1.00 82.44 107 LYS A C 1
ATOM 831 O O . LYS A 1 107 ? -5.987 13.350 4.274 1.00 82.44 107 LYS A O 1
ATOM 836 N N . PRO A 1 108 ? -7.150 14.558 5.786 1.00 80.69 108 PRO A N 1
ATOM 837 C CA . PRO A 1 108 ? -8.351 13.716 5.782 1.00 80.69 108 PRO A CA 1
ATOM 838 C C . PRO A 1 108 ? -9.034 13.671 4.409 1.00 80.69 108 PRO A C 1
ATOM 840 O O . PRO A 1 108 ? -8.838 14.580 3.599 1.00 80.69 108 PRO A O 1
ATOM 843 N N . SER A 1 109 ? -9.835 12.630 4.159 1.00 80.44 109 SER A N 1
ATOM 844 C CA . SER A 1 109 ? -10.628 12.540 2.927 1.00 80.44 109 SER A CA 1
ATOM 845 C C . SER A 1 109 ? -11.766 13.551 2.939 1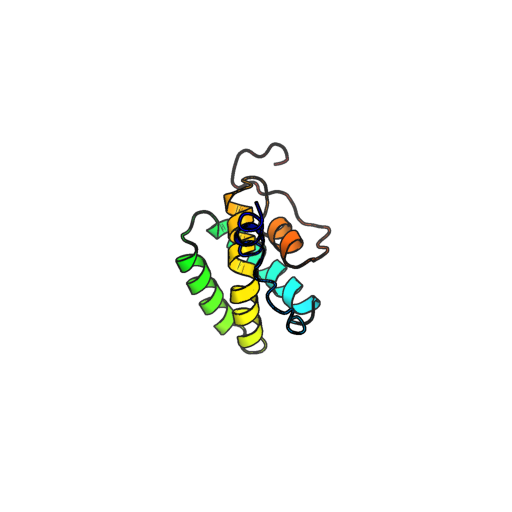.00 80.44 109 SER A C 1
ATOM 847 O O . SER A 1 109 ? -12.428 13.726 3.962 1.00 80.44 109 SER A O 1
ATOM 849 N N . CYS A 1 110 ? -12.030 14.156 1.778 1.00 78.12 110 CYS A N 1
ATOM 850 C CA . CYS A 1 110 ? -13.198 15.009 1.533 1.00 78.12 110 CYS A CA 1
ATOM 851 C C . CYS A 1 110 ? -14.184 14.379 0.544 1.00 78.12 110 CYS A C 1
ATOM 853 O O . CYS A 1 110 ? -14.986 15.074 -0.080 1.00 78.12 110 CYS A O 1
ATOM 855 N N . ARG A 1 111 ? -14.118 13.051 0.389 1.00 73.44 111 ARG A N 1
ATOM 856 C CA . ARG A 1 111 ? -15.040 12.259 -0.433 1.00 73.44 111 ARG A CA 1
ATOM 857 C C . ARG A 1 111 ? -16.485 12.338 0.079 1.00 73.44 111 ARG A C 1
ATOM 859 O O . ARG A 1 111 ? -17.418 12.223 -0.713 1.00 73.44 111 ARG A O 1
ATOM 866 N N . LYS A 1 112 ? -16.670 12.537 1.387 1.00 69.50 112 LYS A N 1
ATOM 867 C CA . LYS A 1 112 ? -17.966 12.714 2.063 1.00 69.50 112 LYS A CA 1
ATOM 868 C C . LYS A 1 112 ? -17.904 13.895 3.035 1.00 69.50 112 LYS A C 1
ATOM 870 O O . LYS A 1 112 ? -16.855 14.520 3.182 1.00 69.50 112 LYS A O 1
ATOM 875 N N . GLU A 1 113 ? -19.036 14.230 3.657 1.00 68.62 113 GLU A N 1
ATOM 876 C CA . GLU A 1 113 ? -19.157 15.322 4.635 1.00 68.62 113 GLU A CA 1
ATOM 877 C C . GLU A 1 113 ? -18.344 15.018 5.907 1.00 68.62 113 GLU A C 1
ATOM 879 O O . GLU A 1 113 ? -18.871 14.593 6.934 1.00 68.62 113 GLU A O 1
ATOM 884 N N . CYS A 1 114 ? -17.033 15.228 5.830 1.00 72.69 114 CYS A N 1
ATOM 885 C CA . CYS A 1 114 ? -16.111 15.091 6.943 1.00 72.69 114 CYS A CA 1
ATOM 886 C C . CYS A 1 114 ? -15.886 16.463 7.588 1.00 72.69 114 CYS A C 1
ATOM 888 O O . CYS A 1 114 ? -15.550 17.412 6.889 1.00 72.69 114 CYS A O 1
ATOM 890 N N . PRO A 1 115 ? -16.021 16.604 8.919 1.00 67.88 115 PRO A N 1
ATOM 891 C CA . PRO A 1 115 ? -15.974 17.902 9.607 1.00 67.88 115 PRO A CA 1
ATOM 892 C C . PRO A 1 115 ? -14.597 18.590 9.586 1.00 67.88 115 PRO A C 1
ATOM 894 O O . PRO A 1 115 ? -14.461 19.723 10.041 1.00 67.88 115 PRO A O 1
ATOM 897 N N . SER A 1 116 ? -13.568 17.885 9.117 1.00 62.00 116 SER A N 1
ATOM 898 C CA . SER A 1 116 ? -12.197 18.371 8.927 1.00 62.00 116 SER A CA 1
ATOM 899 C C . SER A 1 116 ? -11.872 18.732 7.469 1.00 62.00 116 SER A C 1
ATOM 901 O O . SER A 1 116 ? -10.711 19.014 7.163 1.00 62.00 116 SER A O 1
ATOM 903 N N . CYS A 1 117 ? -12.889 18.695 6.605 1.00 60.47 117 CYS A N 1
ATOM 904 C CA . CYS A 1 117 ? -12.943 19.292 5.278 1.00 60.47 117 CYS A CA 1
ATOM 905 C C . CYS A 1 117 ? -13.780 20.585 5.351 1.00 60.47 117 CYS A C 1
ATOM 907 O O . CYS A 1 117 ? -13.444 21.515 4.594 1.00 60.47 117 CYS A O 1
#